Protein AF-F0G010-F1 (afdb_monomer_lite)

Secondary structure (DSSP, 8-state):
-BSSPPPHHHHHHHHHHH--TT---EE--GGG-S-SEE--TTS-HHHHHHS--EEPTT------

pLDDT: mean 95.02, std 2.09, range [86.06, 98.0]

Structure (mmCIF, N/CA/C/O backbone):
data_AF-F0G010-F1
#
_entry.id   AF-F0G010-F1
#
loop_
_atom_site.group_PDB
_atom_site.id
_atom_site.type_symbol
_atom_site.label_atom_id
_atom_site.label_alt_id
_atom_site.label_comp_id
_atom_site.label_asym_id
_atom_site.label_entity_id
_atom_site.label_seq_id
_atom_site.pdbx_PDB_ins_code
_atom_site.Cartn_x
_atom_site.Cartn_y
_atom_site.Cartn_z
_atom_site.occupancy
_atom_site.B_iso_or_equiv
_atom_site.auth_seq_id
_atom_site.auth_comp_id
_atom_site.auth_asym_id
_atom_site.auth_atom_id
_atom_site.pdbx_PDB_model_num
ATOM 1 N N . MET A 1 1 ? -0.935 4.974 5.569 1.00 90.50 1 MET A N 1
ATOM 2 C CA . MET A 1 1 ? 0.406 4.738 6.168 1.00 90.50 1 MET A CA 1
ATOM 3 C C . MET A 1 1 ? 1.275 3.992 5.156 1.00 90.50 1 MET A C 1
ATOM 5 O O . MET A 1 1 ? 0.702 3.382 4.262 1.00 90.50 1 MET A O 1
ATOM 9 N N . ALA A 1 2 ? 2.610 4.052 5.247 1.00 93.62 2 ALA A N 1
ATOM 10 C CA . ALA A 1 2 ? 3.513 3.437 4.261 1.00 93.62 2 ALA A CA 1
ATOM 11 C C . ALA A 1 2 ? 4.916 3.138 4.830 1.00 93.62 2 ALA A C 1
ATOM 13 O O . ALA A 1 2 ? 5.277 3.651 5.889 1.00 93.62 2 ALA A O 1
ATOM 14 N N . GLY A 1 3 ? 5.706 2.334 4.108 1.00 89.19 3 GLY A N 1
ATOM 15 C CA . GLY A 1 3 ? 7.154 2.155 4.320 1.00 89.19 3 GLY A CA 1
ATOM 16 C C . GLY A 1 3 ? 7.575 1.118 5.369 1.00 89.19 3 GLY A C 1
ATOM 17 O O . GLY A 1 3 ? 8.700 0.634 5.330 1.00 89.19 3 GLY A O 1
ATOM 18 N N . SER A 1 4 ? 6.683 0.724 6.278 1.00 92.31 4 SER A N 1
ATOM 19 C CA . SER A 1 4 ? 6.911 -0.374 7.229 1.00 92.31 4 SER A CA 1
ATOM 20 C C . SER A 1 4 ? 5.607 -1.125 7.519 1.00 92.31 4 SER A C 1
ATOM 22 O O . SER A 1 4 ? 4.528 -0.548 7.331 1.00 92.31 4 SER A O 1
ATOM 24 N N . PRO A 1 5 ? 5.669 -2.399 7.964 1.00 91.88 5 PRO A N 1
ATOM 25 C CA . PRO A 1 5 ? 4.481 -3.130 8.389 1.00 91.88 5 PRO A CA 1
ATOM 26 C C . PRO A 1 5 ? 3.739 -2.364 9.483 1.00 91.88 5 PRO A C 1
ATOM 28 O O . PRO A 1 5 ? 4.316 -2.008 10.510 1.00 91.88 5 PRO A O 1
ATOM 31 N N . CYS A 1 6 ? 2.453 -2.102 9.261 1.00 94.31 6 CYS A N 1
ATOM 32 C CA . CYS A 1 6 ? 1.638 -1.360 10.208 1.00 94.31 6 CYS A CA 1
ATOM 33 C C . CYS A 1 6 ? 0.943 -2.319 11.189 1.00 94.31 6 CYS A C 1
ATOM 35 O O . CYS A 1 6 ? 0.118 -3.124 10.749 1.00 94.31 6 CYS A O 1
ATOM 37 N N . PRO A 1 7 ? 1.211 -2.237 12.507 1.00 94.19 7 PRO A N 1
ATOM 38 C CA . PRO A 1 7 ? 0.511 -3.062 13.485 1.00 94.19 7 PRO A CA 1
ATOM 39 C C . PRO A 1 7 ? -0.990 -2.757 13.504 1.00 94.19 7 PRO A C 1
ATOM 41 O O . PRO A 1 7 ? -1.397 -1.592 13.522 1.00 94.19 7 PRO A O 1
ATOM 44 N N . ILE A 1 8 ? -1.821 -3.797 13.586 1.00 94.38 8 ILE A N 1
ATOM 45 C CA . ILE A 1 8 ? -3.282 -3.638 13.555 1.00 94.38 8 ILE A CA 1
ATOM 46 C C . ILE A 1 8 ? -3.822 -2.788 14.712 1.00 94.38 8 ILE A C 1
ATOM 48 O O . ILE A 1 8 ? -4.759 -2.014 14.526 1.00 94.38 8 ILE A O 1
ATOM 52 N N . GLU A 1 9 ? -3.189 -2.849 15.883 1.00 95.62 9 GLU A N 1
ATOM 53 C CA . GLU A 1 9 ? -3.562 -2.015 17.030 1.00 95.62 9 GLU A CA 1
ATOM 54 C C . GLU A 1 9 ? -3.293 -0.527 16.779 1.00 95.62 9 GLU A C 1
ATOM 56 O O . GLU A 1 9 ? -4.088 0.324 17.180 1.00 95.62 9 GLU A O 1
ATOM 61 N N . THR A 1 10 ? -2.233 -0.192 16.038 1.00 94.88 10 THR A N 1
ATOM 62 C CA . THR A 1 10 ? -1.978 1.190 15.611 1.00 94.88 10 THR A CA 1
ATOM 63 C C . THR A 1 10 ? -3.082 1.670 14.673 1.00 94.88 10 THR A C 1
ATOM 65 O O . THR A 1 10 ? -3.612 2.761 14.878 1.00 94.88 10 THR A O 1
ATOM 68 N N . MET A 1 11 ? -3.499 0.841 13.707 1.00 94.50 11 MET A N 1
ATOM 69 C CA . MET A 1 11 ? -4.606 1.171 12.797 1.00 94.50 11 MET A CA 1
ATOM 70 C C . MET A 1 11 ? -5.931 1.377 13.534 1.00 94.50 11 MET A C 1
ATOM 72 O O . MET A 1 11 ? -6.619 2.368 13.300 1.00 94.50 11 MET A O 1
ATOM 76 N N . LYS A 1 12 ? -6.275 0.499 14.482 1.00 95.25 12 LYS A N 1
ATOM 77 C CA . LYS A 1 12 ? -7.483 0.661 15.309 1.00 95.25 12 LYS A CA 1
ATOM 78 C C . LYS A 1 12 ? -7.464 1.973 16.096 1.00 95.25 12 LYS A C 1
ATOM 80 O O . LYS A 1 12 ? -8.485 2.658 16.174 1.00 95.25 12 LYS A O 1
ATOM 85 N N . ARG A 1 13 ? -6.310 2.353 16.656 1.00 96.56 13 ARG A N 1
ATOM 86 C CA . ARG A 1 13 ? -6.161 3.604 17.413 1.00 96.56 13 ARG A CA 1
ATOM 87 C C . ARG A 1 13 ? -6.333 4.832 16.531 1.00 96.56 13 ARG A C 1
ATOM 89 O O . ARG A 1 13 ? -7.080 5.719 16.912 1.00 96.56 13 ARG A O 1
ATOM 96 N N . VAL A 1 14 ? -5.713 4.890 15.354 1.00 95.94 14 VAL A N 1
ATOM 97 C CA . VAL A 1 14 ? -5.873 6.063 14.472 1.00 95.94 14 VAL A CA 1
ATOM 98 C C . VAL A 1 14 ? -7.296 6.177 13.919 1.00 95.94 14 VAL A C 1
ATOM 100 O O . VAL A 1 14 ? -7.837 7.277 13.857 1.00 95.94 14 VAL A O 1
ATOM 103 N N . VAL A 1 15 ? -7.953 5.056 13.606 1.00 94.81 15 VAL A N 1
ATOM 104 C CA . VAL A 1 15 ? -9.362 5.061 13.181 1.00 94.81 15 VAL A CA 1
ATOM 105 C C . VAL A 1 15 ? -10.268 5.583 14.300 1.00 94.81 15 VAL A C 1
ATOM 107 O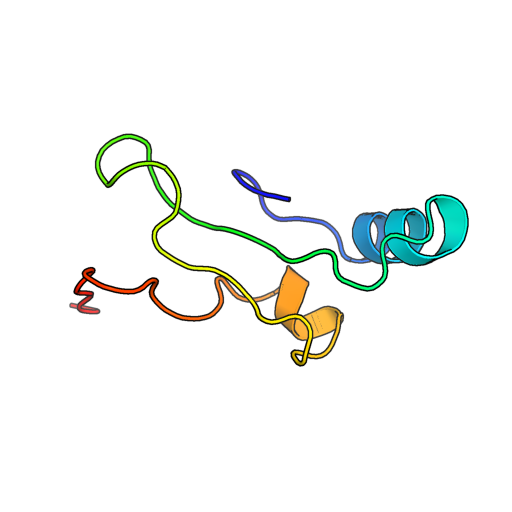 O . VAL A 1 15 ? -11.095 6.455 14.054 1.00 94.81 15 VAL A O 1
ATOM 110 N N . SER A 1 16 ? -10.099 5.090 15.530 1.00 97.25 16 SER A N 1
ATOM 111 C CA . SER A 1 16 ? -10.979 5.435 16.660 1.00 97.25 16 SER A CA 1
ATOM 112 C C . SER A 1 16 ? -10.676 6.786 17.315 1.00 97.25 16 SER A C 1
ATOM 114 O O . SER A 1 16 ? -11.600 7.467 17.741 1.00 97.25 16 SER A O 1
ATOM 116 N N . GLN A 1 17 ? -9.405 7.180 17.415 1.00 98.00 17 GLN A N 1
ATOM 117 C CA . GLN A 1 17 ? -8.977 8.384 18.142 1.00 98.00 17 GLN A CA 1
AT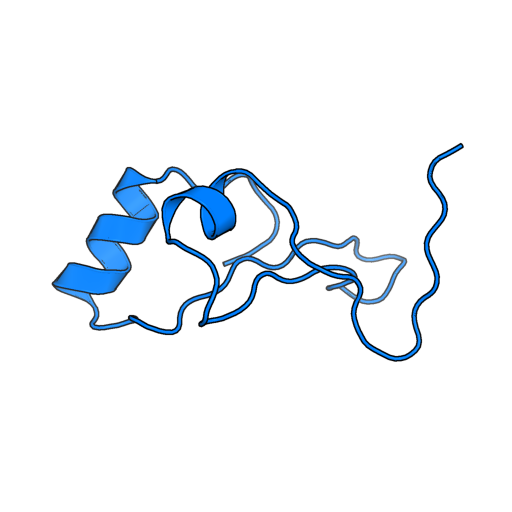OM 118 C C . GLN A 1 17 ? -8.788 9.589 17.220 1.00 98.00 17 GLN A C 1
ATOM 120 O O . GLN A 1 17 ? -8.975 10.725 17.648 1.00 98.00 17 GLN A O 1
ATOM 125 N N . MET A 1 18 ? -8.405 9.355 15.962 1.00 97.12 18 MET A N 1
ATOM 126 C CA . MET A 1 18 ? -8.149 10.416 14.980 1.00 97.12 18 MET A CA 1
ATOM 127 C C . MET A 1 18 ? -9.226 10.484 13.891 1.00 97.12 18 MET A C 1
ATOM 129 O O . MET A 1 18 ? -9.126 11.325 13.006 1.00 97.12 18 MET A O 1
ATOM 133 N N . HIS A 1 19 ? -10.255 9.630 13.963 1.00 95.56 19 HIS A N 1
ATOM 134 C CA . HIS A 1 19 ? -11.376 9.574 13.015 1.00 95.56 19 HIS A CA 1
ATOM 135 C C . HIS A 1 19 ? -10.947 9.304 11.559 1.00 95.56 19 HIS A C 1
ATOM 137 O O . HIS A 1 19 ? -11.628 9.692 10.614 1.00 95.56 19 HIS A O 1
ATOM 143 N N . LEU A 1 20 ? -9.817 8.617 11.364 1.00 95.69 20 LEU A N 1
ATOM 144 C CA . LEU A 1 20 ? -9.255 8.313 10.044 1.00 95.69 20 LEU A CA 1
ATOM 145 C C . LEU A 1 20 ? -9.806 6.991 9.480 1.00 95.69 20 LEU A C 1
ATOM 147 O O . LEU A 1 20 ? -9.050 6.053 9.249 1.00 95.69 20 LEU A O 1
ATOM 151 N N . SER A 1 21 ? -11.120 6.879 9.276 1.00 93.75 21 SER A N 1
ATOM 152 C CA . SER A 1 21 ? -11.780 5.642 8.802 1.00 93.75 21 SER A CA 1
ATOM 153 C C . SER A 1 21 ? -11.332 5.181 7.404 1.00 93.75 21 SER A C 1
ATOM 155 O O . SER A 1 21 ? -11.291 3.981 7.113 1.00 93.75 21 SER A O 1
ATOM 157 N N . GLU A 1 22 ? -10.940 6.125 6.551 1.00 95.50 22 GLU A N 1
ATOM 158 C CA . GLU A 1 22 ? -10.512 5.885 5.167 1.00 95.50 22 GLU A CA 1
ATOM 159 C C . GLU A 1 22 ? -8.996 5.706 5.026 1.00 95.50 22 GLU A C 1
ATOM 161 O O . GLU A 1 22 ? -8.456 5.692 3.922 1.00 95.50 22 GLU A O 1
ATOM 166 N N . ILE A 1 23 ? -8.274 5.548 6.138 1.00 95.44 23 ILE A N 1
ATOM 167 C CA . ILE A 1 23 ? -6.835 5.321 6.072 1.00 95.44 23 ILE A CA 1
ATOM 168 C C . ILE A 1 23 ? -6.521 3.987 5.376 1.00 95.44 23 ILE A C 1
ATOM 170 O O . ILE A 1 23 ? -7.063 2.925 5.710 1.00 95.44 23 ILE A O 1
ATOM 174 N N . THR A 1 24 ? -5.616 4.054 4.403 1.00 96.25 24 THR A N 1
ATOM 175 C CA . THR A 1 24 ? -5.121 2.916 3.622 1.00 96.25 24 THR A CA 1
ATOM 176 C C . THR A 1 24 ? -3.633 2.685 3.879 1.00 96.25 24 THR A C 1
ATOM 178 O O . THR A 1 24 ? -2.934 3.521 4.467 1.00 96.25 24 THR A O 1
ATOM 181 N N . ILE A 1 25 ? -3.140 1.522 3.466 1.00 96.50 25 ILE A N 1
ATOM 182 C CA . ILE A 1 25 ? -1.720 1.166 3.492 1.00 96.50 25 ILE A CA 1
ATOM 183 C C . ILE A 1 25 ? -1.182 1.217 2.068 1.00 96.50 25 ILE A C 1
ATOM 185 O O . ILE A 1 25 ? -1.779 0.636 1.165 1.00 96.50 25 ILE A O 1
ATOM 189 N N . ALA A 1 26 ? -0.062 1.909 1.893 1.00 96.50 26 ALA A N 1
ATOM 190 C CA . ALA A 1 26 ? 0.674 1.992 0.645 1.00 96.50 26 ALA A CA 1
ATOM 191 C C . ALA A 1 26 ? 2.025 1.281 0.784 1.00 96.50 26 ALA A C 1
ATOM 193 O O . ALA A 1 26 ? 2.682 1.350 1.827 1.00 96.50 26 ALA A O 1
ATOM 194 N N . TYR A 1 27 ? 2.439 0.612 -0.284 1.00 96.44 27 TYR A N 1
ATOM 195 C CA . TYR A 1 27 ? 3.713 -0.081 -0.388 1.00 96.44 27 TYR A CA 1
ATOM 196 C C . TYR A 1 27 ? 4.390 0.276 -1.709 1.00 96.44 27 TYR A C 1
ATOM 198 O O . TYR A 1 27 ? 3.751 0.382 -2.754 1.00 96.44 27 TYR A O 1
ATOM 206 N N . GLY A 1 28 ? 5.698 0.463 -1.667 1.00 95.25 28 GLY A N 1
ATOM 207 C CA . GLY A 1 28 ? 6.502 0.816 -2.822 1.00 95.25 28 GLY A CA 1
ATOM 208 C C . GLY A 1 28 ? 7.941 1.051 -2.405 1.00 95.25 28 GLY A C 1
ATOM 209 O O . GLY A 1 28 ? 8.296 0.921 -1.230 1.00 95.25 28 GLY A O 1
ATOM 210 N N . MET A 1 29 ? 8.760 1.388 -3.387 1.00 95.12 29 MET A N 1
ATOM 211 C CA . MET A 1 29 ? 10.166 1.715 -3.213 1.00 95.12 29 MET A CA 1
ATOM 212 C C . MET A 1 29 ? 10.456 3.034 -3.918 1.00 95.12 29 MET A C 1
ATOM 214 O O . MET A 1 29 ? 9.714 3.466 -4.802 1.00 95.12 29 MET A O 1
ATOM 218 N N . THR A 1 30 ? 11.531 3.696 -3.511 1.00 95.25 30 THR A N 1
ATOM 219 C CA . THR A 1 30 ? 11.935 4.987 -4.075 1.00 95.25 30 THR A CA 1
ATOM 220 C C . THR A 1 30 ? 12.138 4.930 -5.590 1.00 95.25 30 THR A C 1
ATOM 222 O O . THR A 1 30 ? 11.751 5.843 -6.311 1.00 95.25 30 THR A O 1
ATOM 225 N N . GLU A 1 31 ? 12.670 3.820 -6.079 1.00 96.31 31 GLU A N 1
ATOM 226 C CA . GLU A 1 31 ? 13.037 3.558 -7.464 1.00 96.31 31 GLU A CA 1
ATOM 227 C C . GLU A 1 31 ? 11.821 3.342 -8.372 1.00 96.31 31 GLU A C 1
ATOM 229 O O . GLU A 1 31 ? 11.929 3.501 -9.585 1.00 96.31 31 GLU A O 1
ATOM 234 N N . THR A 1 32 ? 10.656 3.013 -7.805 1.00 92.50 32 THR A N 1
ATOM 235 C CA . THR A 1 32 ? 9.407 2.794 -8.552 1.00 92.50 32 THR A CA 1
ATOM 236 C C . THR A 1 32 ? 8.405 3.932 -8.374 1.00 92.50 32 THR A C 1
ATOM 238 O O . THR A 1 32 ? 7.226 3.753 -8.663 1.00 92.50 32 THR A O 1
ATOM 241 N N . SER A 1 33 ? 8.876 5.109 -7.937 1.00 86.06 33 SER A N 1
ATOM 242 C CA . SER A 1 33 ? 8.065 6.289 -7.610 1.00 86.06 33 SER A CA 1
ATOM 243 C C . SER A 1 33 ? 7.015 6.011 -6.528 1.00 86.06 33 SER A C 1
ATOM 245 O O . SER A 1 33 ? 5.912 5.561 -6.813 1.00 86.06 33 SER A O 1
ATOM 247 N N . PRO A 1 34 ? 7.243 6.526 -5.314 1.00 91.81 34 PRO A N 1
ATOM 248 C CA . PRO A 1 34 ? 7.286 5.851 -4.001 1.00 91.81 34 PRO A CA 1
ATOM 249 C C . PRO A 1 34 ? 6.165 4.858 -3.621 1.00 91.81 34 PRO A C 1
ATOM 251 O O . PRO A 1 34 ? 6.281 4.181 -2.599 1.00 91.81 34 PRO A O 1
ATOM 254 N N . VAL A 1 35 ? 5.074 4.767 -4.381 1.00 96.06 35 VAL A N 1
ATOM 255 C CA . VAL A 1 35 ? 3.926 3.893 -4.124 1.00 96.06 35 VAL A CA 1
ATOM 256 C C . VAL A 1 35 ? 3.622 3.078 -5.373 1.00 96.06 35 VAL A C 1
ATOM 258 O O . VAL A 1 35 ? 3.195 3.617 -6.389 1.00 96.06 35 VAL A O 1
ATOM 261 N N . SER A 1 36 ? 3.778 1.761 -5.270 1.00 97.00 36 SER A N 1
ATOM 262 C CA . SER A 1 36 ? 3.414 0.831 -6.342 1.00 97.00 36 SER A CA 1
ATOM 263 C C . SER A 1 36 ? 2.126 0.077 -6.041 1.00 97.00 36 SER A C 1
ATOM 265 O O . SER A 1 36 ? 1.345 -0.187 -6.947 1.00 97.00 36 SER A O 1
ATOM 267 N N . PHE A 1 37 ? 1.863 -0.218 -4.770 1.00 97.31 37 PHE A N 1
ATOM 268 C CA . PHE A 1 37 ? 0.673 -0.921 -4.314 1.00 97.31 37 PHE A CA 1
ATOM 269 C C . PHE A 1 37 ? -0.056 -0.138 -3.231 1.00 97.31 37 PHE A C 1
ATOM 271 O O . PHE A 1 37 ? 0.565 0.572 -2.437 1.00 97.31 37 PHE A O 1
ATOM 278 N N . GLN A 1 38 ? -1.376 -0.291 -3.174 1.00 97.38 38 GLN A N 1
ATOM 279 C CA . GLN A 1 38 ? -2.191 0.323 -2.135 1.00 97.38 38 GLN A CA 1
ATOM 280 C C . GLN A 1 38 ? -3.445 -0.500 -1.821 1.00 97.38 38 GLN A C 1
ATOM 282 O O . GLN A 1 38 ? -4.077 -1.068 -2.716 1.00 97.38 38 GLN A O 1
ATOM 287 N N . SER A 1 39 ? -3.820 -0.570 -0.541 1.00 96.81 39 SER A N 1
ATOM 288 C CA . SER A 1 39 ? -5.112 -1.127 -0.118 1.00 96.81 39 SER A CA 1
ATOM 289 C C . SER A 1 39 ? -6.270 -0.148 -0.347 1.00 96.81 39 SER A C 1
ATOM 291 O O . SER A 1 39 ? -6.075 1.062 -0.439 1.00 96.81 39 SER A O 1
ATOM 293 N N . SER A 1 40 ? -7.489 -0.671 -0.458 1.00 96.69 40 SER A N 1
ATOM 294 C CA . SER A 1 40 ? -8.706 0.123 -0.644 1.00 96.69 40 SER A CA 1
ATOM 295 C C . SER A 1 40 ? 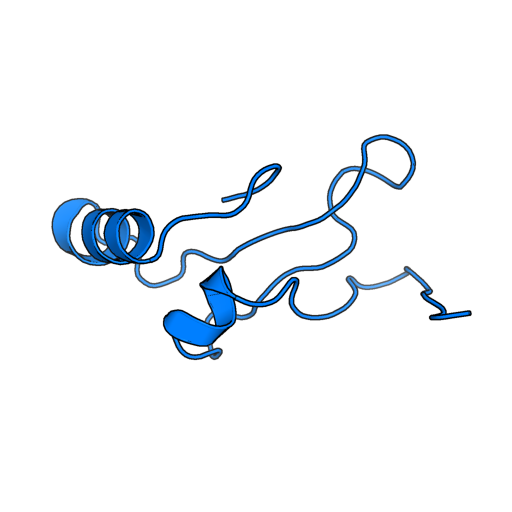-9.359 0.492 0.690 1.00 96.69 40 SER A C 1
ATOM 297 O O . SER A 1 40 ? -9.245 -0.227 1.686 1.00 96.69 40 SER A O 1
ATOM 299 N N . THR A 1 41 ? -10.120 1.584 0.680 1.00 96.25 41 THR A N 1
ATOM 300 C CA . THR A 1 41 ? -11.064 1.967 1.739 1.00 96.25 41 THR A CA 1
ATOM 301 C C . THR A 1 41 ? -12.210 0.968 1.905 1.00 96.25 41 THR A C 1
ATOM 303 O O . THR A 1 41 ? -12.867 0.973 2.942 1.00 96.25 41 THR A O 1
ATOM 306 N N . ASP A 1 42 ? -12.411 0.073 0.941 1.00 95.56 42 ASP A N 1
ATOM 307 C CA . ASP A 1 42 ? -13.405 -1.005 1.021 1.00 95.56 42 ASP A CA 1
ATOM 308 C C . ASP A 1 42 ? -12.823 -2.308 1.583 1.00 95.56 42 ASP A C 1
ATOM 310 O O . ASP A 1 42 ? -13.559 -3.225 1.951 1.00 95.56 42 ASP A O 1
ATOM 314 N N . ASP A 1 43 ? -11.492 -2.422 1.661 1.00 94.44 43 ASP A N 1
ATOM 315 C CA . ASP A 1 43 ? -10.870 -3.625 2.201 1.00 94.44 43 ASP A CA 1
ATOM 316 C C . ASP A 1 43 ? -11.089 -3.675 3.732 1.00 94.44 43 ASP A C 1
ATOM 318 O O . ASP A 1 43 ? -10.968 -2.641 4.406 1.00 94.44 43 ASP A O 1
ATOM 322 N N . PRO A 1 44 ? -11.368 -4.857 4.320 1.00 94.38 44 PRO A N 1
ATOM 323 C CA . PRO A 1 44 ? -11.432 -5.027 5.769 1.00 94.38 44 PRO A CA 1
ATOM 324 C C . PRO A 1 44 ? -10.145 -4.555 6.452 1.00 94.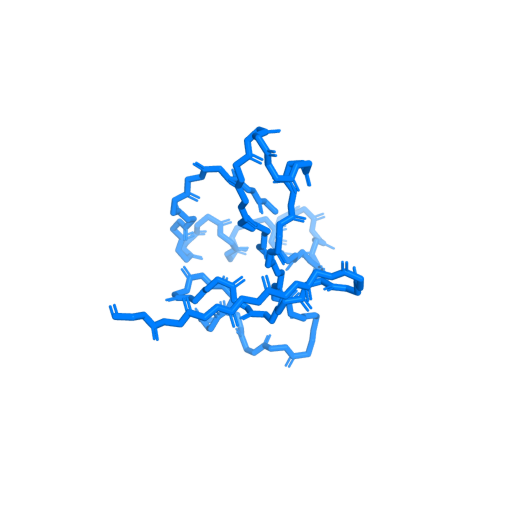38 44 PRO A C 1
ATOM 326 O O . PRO A 1 44 ? -9.051 -4.764 5.923 1.00 94.38 44 PRO A O 1
ATOM 329 N N . LEU A 1 45 ? -10.259 -3.976 7.653 1.00 91.69 45 LEU A N 1
ATOM 330 C CA . LEU A 1 45 ? -9.125 -3.368 8.364 1.00 91.69 45 LEU A CA 1
ATOM 331 C C . LEU A 1 45 ? -7.934 -4.327 8.525 1.00 91.69 45 LEU A C 1
ATOM 333 O O . LEU A 1 45 ? -6.789 -3.926 8.337 1.00 91.69 45 LEU A O 1
ATOM 337 N N . GLU A 1 46 ? -8.205 -5.602 8.808 1.00 92.31 46 GLU A N 1
ATOM 338 C CA . GLU A 1 46 ? -7.178 -6.641 8.902 1.00 92.31 46 GLU A CA 1
ATOM 339 C C . GLU A 1 46 ? -6.396 -6.789 7.590 1.00 92.31 46 GLU A C 1
ATOM 341 O O . GLU A 1 46 ? -5.167 -6.704 7.595 1.00 92.31 46 GLU A O 1
ATOM 346 N N . LYS A 1 47 ? -7.100 -6.907 6.454 1.00 94.00 47 LYS A N 1
ATOM 347 C CA . LYS A 1 47 ? -6.480 -7.021 5.126 1.00 94.00 47 LYS A CA 1
ATOM 348 C C . LYS A 1 47 ? -5.681 -5.782 4.747 1.00 94.00 47 LYS A C 1
ATOM 350 O O . LYS A 1 47 ? -4.666 -5.920 4.067 1.00 94.00 47 LYS A O 1
ATOM 355 N N . ARG A 1 48 ? -6.081 -4.589 5.205 1.00 94.06 48 ARG A N 1
ATOM 356 C CA . ARG A 1 48 ? -5.275 -3.375 5.001 1.00 94.06 48 ARG A CA 1
ATOM 357 C C . ARG A 1 48 ? -3.902 -3.497 5.657 1.00 94.06 48 ARG A C 1
ATOM 359 O O . ARG A 1 48 ? -2.953 -2.969 5.104 1.00 94.06 48 ARG A O 1
ATOM 366 N N . THR A 1 49 ? -3.790 -4.188 6.794 1.00 93.81 49 THR A N 1
ATOM 36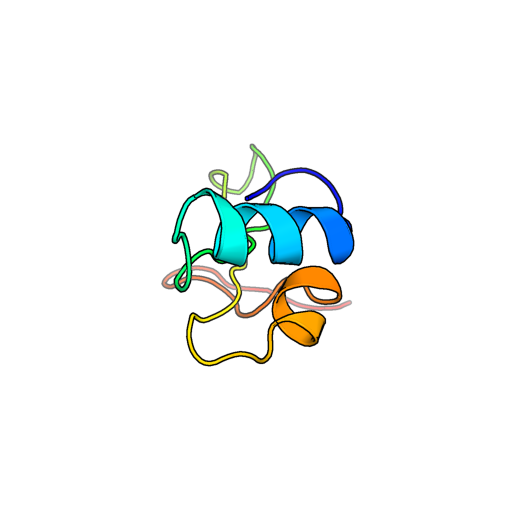7 C CA . THR A 1 49 ? -2.530 -4.320 7.555 1.00 93.81 49 THR A CA 1
ATOM 368 C C . THR A 1 49 ? -1.686 -5.541 7.215 1.00 93.81 49 THR A C 1
ATOM 370 O O . THR A 1 49 ? -0.481 -5.525 7.449 1.00 93.81 49 THR A O 1
ATOM 373 N N . THR A 1 50 ? -2.294 -6.596 6.672 1.00 94.94 50 THR A N 1
ATOM 374 C CA . THR A 1 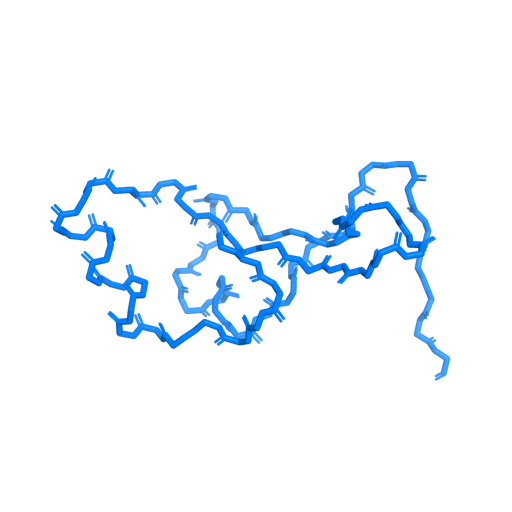50 ? -1.613 -7.870 6.387 1.00 94.94 50 THR A CA 1
ATOM 375 C C . THR A 1 50 ? -1.269 -8.064 4.911 1.00 94.94 50 THR A C 1
ATOM 377 O O . THR A 1 50 ? -0.598 -9.033 4.564 1.00 94.94 50 THR A O 1
ATOM 380 N N . THR A 1 51 ? -1.697 -7.152 4.033 1.00 94.94 51 THR A N 1
ATOM 381 C CA . THR A 1 51 ? -1.433 -7.210 2.589 1.00 94.94 51 THR A CA 1
ATOM 382 C C . THR A 1 51 ? -0.885 -5.884 2.067 1.00 94.94 51 THR A C 1
ATOM 384 O O . THR A 1 51 ? -1.035 -4.843 2.703 1.00 94.94 51 THR A O 1
ATOM 387 N N . VAL A 1 52 ? -0.271 -5.915 0.881 1.00 95.44 52 VAL A N 1
ATOM 388 C CA . VAL A 1 52 ? 0.215 -4.706 0.189 1.00 95.44 52 VAL A CA 1
ATOM 389 C C . VAL A 1 52 ? -0.861 -4.030 -0.671 1.00 95.44 52 VAL A C 1
ATOM 391 O O . VAL A 1 52 ? -0.673 -2.899 -1.107 1.00 95.44 52 VAL A O 1
ATOM 394 N N . GLY A 1 53 ? -2.004 -4.688 -0.888 1.00 95.69 53 GLY A N 1
ATOM 395 C CA . GLY A 1 53 ? -3.105 -4.180 -1.704 1.00 95.69 53 GLY A CA 1
ATOM 396 C C . GLY A 1 53 ? -2.965 -4.481 -3.199 1.00 95.69 53 GLY A C 1
ATOM 397 O O . GLY A 1 53 ? -2.477 -5.541 -3.588 1.00 95.69 53 GLY A O 1
ATOM 398 N N . ARG A 1 54 ? -3.462 -3.569 -4.040 1.00 97.00 54 ARG A N 1
ATOM 399 C CA . ARG A 1 54 ? -3.518 -3.706 -5.507 1.00 97.00 54 ARG A CA 1
ATOM 400 C C . ARG A 1 54 ? -2.507 -2.773 -6.168 1.00 97.00 54 ARG A C 1
ATOM 402 O O . ARG A 1 54 ? -2.169 -1.742 -5.590 1.00 97.00 54 ARG A O 1
ATOM 409 N N . ILE A 1 55 ? -2.038 -3.144 -7.359 1.00 97.44 55 ILE A N 1
ATOM 410 C CA . ILE A 1 55 ? -1.119 -2.326 -8.160 1.00 97.44 55 ILE A CA 1
ATOM 411 C C . ILE A 1 55 ? -1.783 -0.989 -8.537 1.00 97.44 55 ILE A C 1
ATOM 413 O O . ILE A 1 55 ? -2.978 -0.952 -8.842 1.00 97.44 55 ILE A O 1
ATOM 417 N N . GLN A 1 56 ? -1.022 0.102 -8.484 1.00 96.75 56 GLN A N 1
ATOM 418 C CA . GLN A 1 56 ? -1.471 1.426 -8.913 1.00 96.75 56 GLN A CA 1
ATOM 419 C C . GLN A 1 56 ? -1.629 1.503 -10.443 1.00 96.75 56 GLN A C 1
ATOM 421 O O . GLN A 1 56 ? -1.013 0.719 -11.172 1.00 96.75 56 GLN A O 1
ATOM 426 N N . PRO A 1 57 ? -2.429 2.456 -10.956 1.00 96.81 57 PRO A N 1
ATOM 427 C CA . PRO A 1 57 ? -2.532 2.704 -12.388 1.00 96.81 57 PRO A CA 1
ATOM 428 C C . PRO A 1 57 ? -1.167 2.952 -13.036 1.00 96.81 57 PRO A C 1
ATOM 430 O O . PRO A 1 57 ? -0.279 3.547 -12.429 1.00 96.81 57 PRO A O 1
ATOM 433 N N . HIS A 1 58 ? -1.033 2.539 -14.298 1.00 96.12 58 HIS A N 1
ATOM 434 C CA . HIS A 1 58 ? 0.174 2.721 -15.120 1.00 96.12 58 HIS A CA 1
ATOM 435 C C . HIS A 1 58 ? 1.430 1.980 -14.633 1.00 96.12 58 HIS A C 1
ATOM 437 O O . HIS A 1 58 ? 2.520 2.248 -15.135 1.00 96.12 58 HIS A O 1
ATOM 443 N N . LEU A 1 59 ? 1.289 1.036 -13.699 1.00 96.50 59 LEU A N 1
ATOM 444 C CA . LEU A 1 59 ? 2.366 0.150 -13.273 1.00 96.50 59 LEU A CA 1
ATOM 445 C C . LEU A 1 59 ? 2.067 -1.296 -13.664 1.00 96.50 59 LEU A C 1
ATOM 447 O O . LEU A 1 59 ? 0.917 -1.736 -13.677 1.00 96.50 59 LEU A O 1
ATOM 451 N N . GLU A 1 60 ? 3.128 -2.047 -13.926 1.00 96.25 60 GLU A N 1
ATOM 452 C CA . GLU A 1 60 ? 3.074 -3.482 -14.179 1.00 96.25 60 GLU A CA 1
ATOM 453 C C . GLU A 1 60 ? 3.857 -4.217 -13.094 1.00 96.25 60 GLU A C 1
ATOM 455 O O . GLU A 1 60 ? 4.880 -3.736 -12.603 1.00 96.25 60 GLU A O 1
ATOM 460 N N . VAL A 1 61 ? 3.381 -5.402 -12.713 1.00 95.88 61 VAL A N 1
ATOM 461 C CA . VAL A 1 61 ? 4.081 -6.258 -11.757 1.00 95.88 61 VAL A CA 1
ATOM 462 C C . VAL A 1 61 ? 3.988 -7.718 -12.159 1.00 95.88 61 VAL A C 1
ATOM 464 O O . VAL A 1 61 ? 2.979 -8.180 -12.690 1.00 95.88 61 VAL A O 1
ATOM 467 N N . LYS A 1 62 ? 5.057 -8.455 -11.872 1.00 96.56 62 LYS A N 1
ATOM 468 C CA . LYS A 1 62 ? 5.159 -9.891 -12.081 1.00 96.56 62 LYS A CA 1
ATOM 469 C C . LYS A 1 62 ? 5.774 -10.535 -10.843 1.00 96.56 62 LYS A C 1
ATOM 471 O O . LYS A 1 62 ? 6.784 -10.052 -10.341 1.00 96.56 62 LYS A O 1
ATOM 476 N N . ILE A 1 63 ? 5.178 -11.632 -10.383 1.00 95.62 63 ILE A N 1
ATOM 477 C CA . ILE A 1 63 ? 5.795 -12.545 -9.414 1.00 95.62 63 ILE A CA 1
ATOM 478 C C . ILE A 1 63 ? 6.555 -13.591 -10.236 1.00 95.62 63 ILE A C 1
ATOM 480 O O . ILE A 1 63 ? 5.962 -14.199 -11.131 1.00 95.62 63 ILE A O 1
ATOM 484 N N . VAL A 1 64 ? 7.859 -13.736 -9.994 1.00 93.50 64 VAL A N 1
ATOM 485 C CA . VAL A 1 64 ? 8.756 -14.665 -10.705 1.00 93.50 64 VAL A CA 1
ATOM 486 C C . VAL A 1 64 ? 9.296 -15.688 -9.725 1.00 93.50 64 VAL A C 1
ATOM 488 O O . VAL A 1 64 ? 9.661 -15.265 -8.607 1.00 93.50 64 VAL A O 1
#

Sequence (64 aa):
MAGSPCPIETMKRVVSQMHLSEITIAYGMTETSPVSFQSSTDDPLEKRTTTVGRIQPHLEVKIV

Radius of gyration: 12.36 Å; chains: 1; bounding box: 26×25×33 Å

Foldseek 3Di:
DEDDQDDLVNVVCCCVVVVPLFDAYFYAPVVVPRGQFIAGSPDPSVCRRPDNHHGDPPDDDDDD